Protein AF-A0A519SP59-F1 (afdb_monomer)

Structure (mmCIF, N/CA/C/O backbone):
data_AF-A0A519SP59-F1
#
_entry.id   AF-A0A519SP59-F1
#
loop_
_atom_site.group_PDB
_atom_site.id
_atom_site.type_symbol
_atom_site.label_atom_id
_atom_site.label_alt_id
_atom_site.label_comp_id
_atom_site.label_asym_id
_atom_site.label_entity_id
_atom_site.label_seq_id
_atom_site.pdbx_PDB_ins_code
_atom_site.Cartn_x
_atom_site.Cartn_y
_atom_site.Cartn_z
_atom_site.occupancy
_atom_site.B_iso_or_equiv
_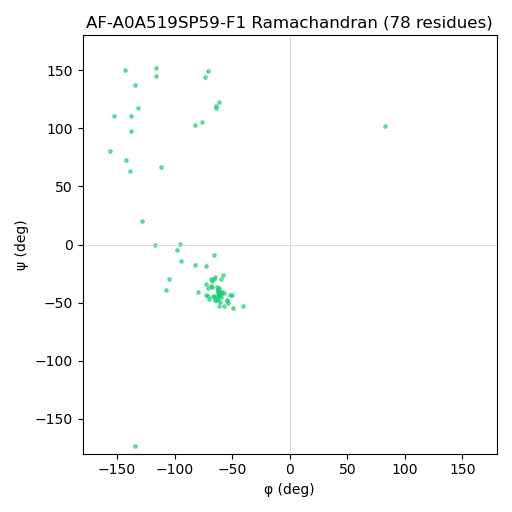atom_site.auth_seq_id
_atom_site.auth_comp_id
_atom_site.auth_asym_id
_atom_site.auth_atom_id
_atom_site.pdbx_PDB_model_num
ATOM 1 N N . MET A 1 1 ? 1.567 5.221 13.664 1.00 77.19 1 MET A N 1
ATOM 2 C CA . MET A 1 1 ? 2.225 4.069 12.995 1.00 77.19 1 MET A CA 1
ATOM 3 C C . MET A 1 1 ? 1.906 3.999 11.506 1.00 77.19 1 MET A C 1
ATOM 5 O O . MET A 1 1 ? 2.791 3.701 10.712 1.00 77.19 1 MET A O 1
ATOM 9 N N . LEU A 1 2 ? 0.668 4.308 11.119 1.00 83.88 2 LEU A N 1
ATOM 10 C CA . LEU A 1 2 ? 0.202 4.230 9.738 1.00 83.88 2 LEU A CA 1
ATOM 11 C C . LEU A 1 2 ? 0.960 5.166 8.771 1.00 83.88 2 LEU A C 1
ATOM 13 O O . LEU A 1 2 ? 1.306 4.744 7.673 1.00 83.88 2 LEU A O 1
ATOM 17 N N . ASP A 1 3 ? 1.328 6.379 9.193 1.00 88.44 3 ASP A N 1
ATOM 18 C CA . ASP A 1 3 ? 2.106 7.330 8.371 1.00 88.44 3 ASP A CA 1
ATOM 19 C C . ASP A 1 3 ? 3.507 6.825 7.977 1.00 88.44 3 ASP A C 1
ATOM 21 O O . ASP A 1 3 ? 3.964 6.972 6.839 1.00 88.44 3 ASP A O 1
ATOM 25 N N . TYR A 1 4 ? 4.170 6.131 8.902 1.00 90.06 4 TYR A N 1
ATOM 26 C CA . TYR A 1 4 ? 5.461 5.497 8.642 1.00 90.06 4 TYR A CA 1
ATOM 27 C C . TYR A 1 4 ? 5.332 4.393 7.586 1.00 90.06 4 TYR A C 1
ATOM 29 O O . TYR A 1 4 ? 6.108 4.330 6.632 1.00 90.06 4 TYR A O 1
ATOM 37 N N . VAL A 1 5 ? 4.294 3.563 7.712 1.00 91.19 5 VAL A N 1
ATOM 38 C CA . VAL A 1 5 ? 3.980 2.504 6.749 1.00 91.19 5 VAL A CA 1
ATOM 39 C C . VAL A 1 5 ? 3.664 3.083 5.368 1.00 91.19 5 VAL A C 1
ATOM 41 O O . VAL A 1 5 ? 4.190 2.586 4.371 1.00 91.19 5 VAL A O 1
ATOM 44 N N . LYS A 1 6 ? 2.854 4.148 5.296 1.00 92.12 6 LYS A N 1
ATOM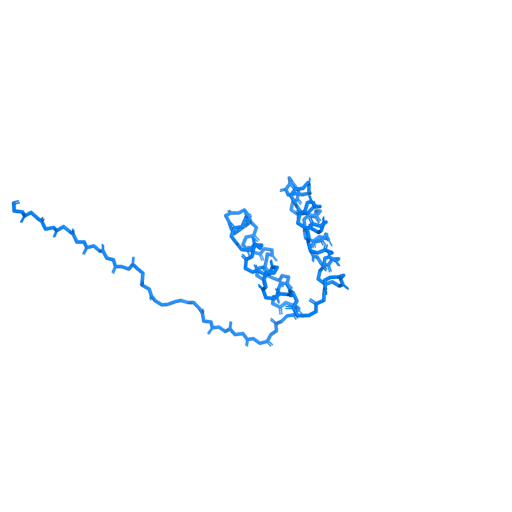 45 C CA . LYS A 1 6 ? 2.551 4.867 4.047 1.00 92.12 6 LYS A CA 1
ATOM 46 C C . LYS A 1 6 ? 3.832 5.323 3.352 1.00 92.12 6 LYS A C 1
ATOM 48 O O . LYS A 1 6 ? 4.023 5.055 2.167 1.00 92.12 6 LYS A O 1
ATOM 53 N N . THR A 1 7 ? 4.742 5.935 4.107 1.00 93.69 7 THR A N 1
ATOM 54 C CA . THR A 1 7 ? 6.034 6.405 3.590 1.00 93.69 7 THR A CA 1
ATOM 55 C C . THR A 1 7 ? 6.888 5.254 3.058 1.00 93.69 7 THR A C 1
ATOM 57 O O . THR A 1 7 ? 7.459 5.363 1.973 1.00 93.69 7 THR A O 1
ATOM 60 N N . ILE A 1 8 ? 6.956 4.124 3.771 1.00 93.12 8 ILE A N 1
ATOM 61 C CA . ILE A 1 8 ? 7.679 2.939 3.288 1.00 93.12 8 ILE A CA 1
ATOM 62 C C . ILE A 1 8 ? 7.074 2.438 1.980 1.00 93.12 8 ILE A C 1
ATOM 64 O O . ILE A 1 8 ? 7.817 2.235 1.021 1.00 93.12 8 ILE A O 1
ATOM 68 N N . LEU A 1 9 ? 5.749 2.269 1.921 1.00 93.25 9 LEU A N 1
ATOM 69 C CA . LEU A 1 9 ? 5.067 1.782 0.722 1.00 93.25 9 LEU A CA 1
ATOM 70 C C . LEU A 1 9 ? 5.308 2.686 -0.483 1.00 93.25 9 LEU A C 1
ATOM 72 O O . LEU A 1 9 ? 5.590 2.172 -1.563 1.00 93.25 9 LEU A O 1
ATOM 76 N N . LEU A 1 10 ? 5.284 4.009 -0.295 1.00 93.62 10 LEU A N 1
ATOM 77 C CA . LEU A 1 10 ? 5.644 4.966 -1.343 1.00 93.62 10 LEU A CA 1
ATOM 78 C C . LEU A 1 10 ? 7.083 4.747 -1.821 1.00 93.62 10 LEU A C 1
ATOM 80 O O . LEU A 1 10 ? 7.323 4.658 -3.024 1.00 93.62 10 LEU A O 1
ATOM 84 N N . LYS A 1 11 ? 8.032 4.567 -0.896 1.00 93.88 11 LYS A N 1
ATOM 85 C CA . LYS A 1 11 ? 9.446 4.347 -1.233 1.00 93.88 11 LYS A CA 1
ATOM 86 C C . LYS A 1 11 ? 9.712 3.015 -1.923 1.00 93.88 11 LYS A C 1
ATOM 88 O O . LYS A 1 11 ? 10.636 2.958 -2.720 1.00 93.88 11 LYS A O 1
ATOM 93 N N . V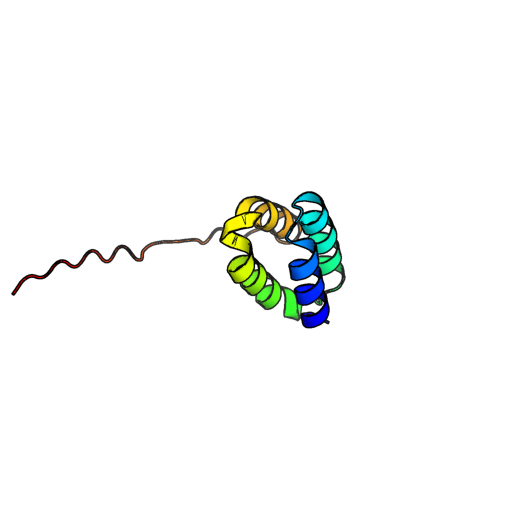AL A 1 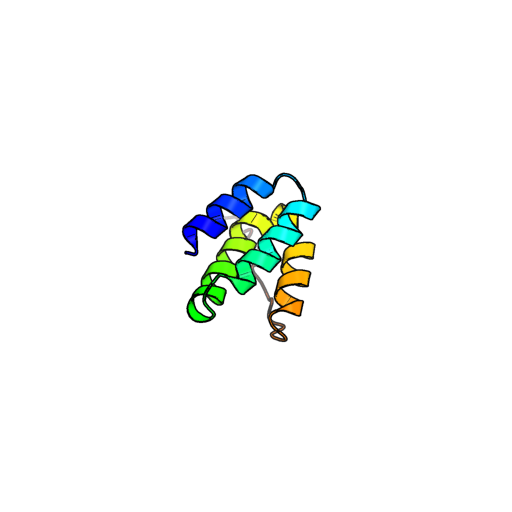12 ? 8.949 1.958 -1.639 1.00 94.19 12 VAL A N 1
ATOM 94 C CA . VAL A 1 12 ? 9.125 0.637 -2.277 1.00 94.19 12 VAL A CA 1
ATOM 95 C C . VAL A 1 12 ? 8.205 0.413 -3.478 1.00 94.19 12 VAL A C 1
ATOM 97 O O . VAL A 1 12 ? 8.274 -0.636 -4.120 1.00 94.19 12 VAL A O 1
ATOM 100 N N . SER A 1 13 ? 7.370 1.401 -3.817 1.00 91.12 13 SER A N 1
ATOM 101 C CA . SER A 1 13 ? 6.386 1.314 -4.902 1.00 91.12 13 SER A CA 1
ATOM 102 C C . SER A 1 13 ? 7.004 1.194 -6.300 1.00 91.12 13 SER A C 1
ATOM 104 O O . SER A 1 13 ? 6.295 0.876 -7.248 1.00 91.12 13 SER A O 1
ATOM 106 N N . PHE A 1 14 ? 8.321 1.359 -6.448 1.00 91.19 14 PHE A N 1
ATOM 107 C CA . PHE A 1 14 ? 9.030 1.109 -7.707 1.00 91.19 14 PHE A CA 1
ATOM 108 C C . PHE A 1 14 ? 9.165 -0.384 -8.053 1.00 91.19 14 PHE A C 1
ATOM 110 O O . PHE A 1 14 ? 9.447 -0.722 -9.199 1.00 91.19 14 PHE A O 1
ATOM 117 N N . SER A 1 15 ? 8.993 -1.294 -7.084 1.00 93.31 15 SER A N 1
ATOM 118 C CA . SER A 1 15 ? 9.149 -2.734 -7.303 1.00 93.31 15 SER A CA 1
ATOM 119 C C . SER A 1 15 ? 7.977 -3.519 -6.740 1.00 93.31 15 SER A C 1
ATOM 121 O O . SER A 1 15 ? 7.778 -3.595 -5.528 1.00 93.31 15 SER A O 1
ATOM 123 N N . LYS A 1 16 ? 7.255 -4.208 -7.628 1.00 90.62 16 LYS A N 1
ATOM 124 C CA . LYS A 1 16 ? 6.110 -5.063 -7.284 1.00 90.62 16 LYS A CA 1
ATOM 125 C C . LYS A 1 16 ? 6.429 -6.074 -6.179 1.00 90.62 16 LYS A C 1
ATOM 127 O O . LYS A 1 16 ? 5.629 -6.273 -5.268 1.00 90.62 16 LYS A O 1
ATOM 132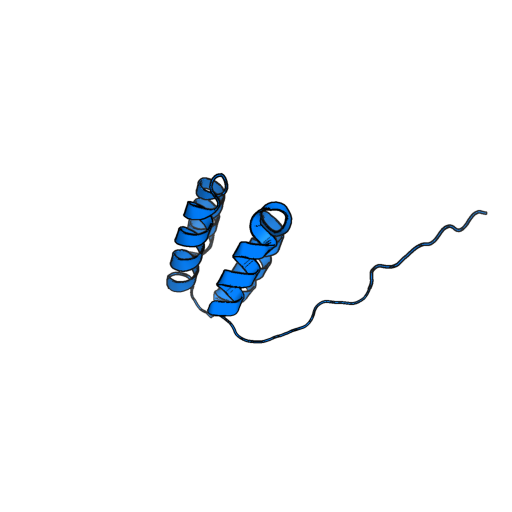 N N . ALA A 1 17 ? 7.594 -6.719 -6.257 1.00 92.44 17 ALA A N 1
ATOM 133 C CA . ALA A 1 17 ? 7.988 -7.759 -5.310 1.00 92.44 17 ALA A CA 1
ATOM 134 C C . ALA A 1 17 ? 8.307 -7.192 -3.917 1.00 92.44 17 ALA A C 1
ATOM 136 O O . ALA A 1 17 ? 7.975 -7.820 -2.910 1.00 92.44 17 ALA A O 1
ATOM 137 N N . LEU A 1 18 ? 8.932 -6.010 -3.848 1.00 93.00 18 LEU A N 1
ATOM 138 C CA . LEU A 1 18 ? 9.194 -5.327 -2.578 1.00 93.00 18 LEU A CA 1
ATOM 139 C C . LEU A 1 18 ? 7.909 -4.750 -1.989 1.00 93.00 18 LEU A C 1
ATOM 141 O O . LEU A 1 18 ? 7.649 -4.952 -0.806 1.00 93.00 18 LEU A O 1
ATOM 145 N N . PHE A 1 19 ? 7.078 -4.121 -2.821 1.00 93.81 19 PHE A N 1
ATOM 146 C CA . PHE A 1 19 ? 5.775 -3.603 -2.424 1.00 93.81 19 PHE A CA 1
ATOM 147 C C . PHE A 1 19 ? 4.906 -4.693 -1.787 1.00 93.81 19 PHE A C 1
ATOM 149 O O . PHE A 1 19 ? 4.408 -4.506 -0.683 1.00 93.81 19 PHE A O 1
ATOM 156 N N . GLU A 1 20 ? 4.790 -5.870 -2.414 1.00 93.69 20 GLU A N 1
ATOM 157 C CA . GLU A 1 20 ? 4.022 -6.989 -1.849 1.00 93.69 20 GLU A CA 1
ATOM 158 C C . GLU A 1 20 ? 4.579 -7.450 -0.486 1.00 93.69 20 GLU A C 1
ATOM 160 O O . GLU A 1 20 ? 3.814 -7.721 0.445 1.00 93.69 20 GLU A O 1
ATOM 165 N N . LYS A 1 21 ? 5.910 -7.527 -0.340 1.00 93.44 21 LYS A N 1
ATOM 166 C CA . LYS A 1 21 ? 6.561 -7.930 0.918 1.00 93.44 21 LYS A CA 1
ATOM 167 C C . LYS A 1 21 ? 6.309 -6.927 2.043 1.00 93.44 21 LYS A C 1
ATOM 169 O O . LYS A 1 21 ? 5.941 -7.336 3.147 1.00 93.44 21 LYS A O 1
ATOM 174 N N . GLU A 1 22 ? 6.489 -5.641 1.765 1.00 94.44 22 GLU A N 1
ATOM 175 C CA . GLU A 1 22 ? 6.304 -4.583 2.756 1.00 94.44 22 GLU A CA 1
ATOM 176 C C . GLU A 1 22 ? 4.823 -4.356 3.071 1.00 94.44 22 GLU A C 1
ATOM 178 O O . GLU A 1 22 ? 4.489 -4.168 4.235 1.00 94.44 22 GLU A O 1
ATOM 183 N N . LEU A 1 23 ? 3.908 -4.519 2.110 1.00 93.56 23 LEU A N 1
ATOM 184 C CA . LEU A 1 23 ? 2.461 -4.476 2.357 1.00 93.56 23 LEU A CA 1
ATOM 185 C C . LEU A 1 23 ? 2.005 -5.588 3.314 1.00 93.56 23 LEU A C 1
ATOM 187 O O . LEU A 1 23 ? 1.198 -5.355 4.212 1.00 93.56 23 LEU A O 1
ATOM 191 N N . ARG A 1 24 ? 2.552 -6.803 3.191 1.00 92.69 24 ARG A N 1
ATOM 192 C CA . ARG A 1 24 ? 2.259 -7.872 4.162 1.00 92.69 24 ARG A CA 1
ATOM 193 C C . ARG A 1 24 ? 2.825 -7.582 5.550 1.00 92.69 24 ARG A C 1
ATOM 195 O O . ARG A 1 24 ? 2.210 -7.966 6.541 1.00 92.69 24 ARG A O 1
ATOM 202 N N . LYS A 1 25 ? 4.009 -6.969 5.641 1.00 91.31 25 LYS A N 1
ATOM 203 C CA . LYS A 1 25 ? 4.576 -6.541 6.932 1.00 91.31 25 LYS A CA 1
ATOM 204 C C . LYS A 1 25 ? 3.736 -5.440 7.557 1.00 91.31 25 LYS A C 1
ATOM 206 O O . LYS A 1 25 ? 3.431 -5.537 8.738 1.00 91.31 25 LYS A O 1
ATOM 211 N N . ALA A 1 26 ? 3.349 -4.455 6.753 1.00 91.31 26 ALA A N 1
ATOM 212 C CA . ALA A 1 26 ? 2.477 -3.365 7.134 1.00 91.31 26 ALA A CA 1
ATOM 213 C C . ALA A 1 26 ? 1.235 -3.904 7.832 1.00 91.31 26 ALA A C 1
ATOM 215 O O . ALA A 1 26 ? 1.027 -3.575 8.989 1.00 91.31 26 ALA A O 1
ATOM 216 N N . LEU A 1 27 ? 0.506 -4.827 7.196 1.00 89.69 27 LEU A N 1
ATOM 217 C CA . LEU A 1 27 ? -0.716 -5.424 7.750 1.00 89.69 27 LEU A CA 1
ATOM 218 C C . LEU A 1 27 ? -0.533 -6.119 9.105 1.00 89.69 27 LEU A C 1
ATOM 220 O O . LEU A 1 27 ? -1.479 -6.195 9.874 1.00 89.69 27 LEU A O 1
ATOM 224 N N . ARG A 1 28 ? 0.671 -6.608 9.422 1.00 88.50 28 ARG A N 1
ATOM 225 C CA . ARG A 1 28 ? 0.979 -7.170 10.750 1.00 88.50 28 ARG A CA 1
ATOM 226 C C . ARG A 1 28 ? 1.331 -6.110 11.794 1.00 88.50 28 ARG A C 1
ATOM 228 O O . ARG A 1 28 ? 1.379 -6.425 12.975 1.00 88.50 28 ARG A O 1
ATOM 235 N N . HIS A 1 29 ? 1.665 -4.902 11.355 1.00 88.12 29 HIS A N 1
ATOM 236 C CA . HIS A 1 29 ? 2.175 -3.821 12.191 1.00 88.12 29 HIS A CA 1
ATOM 237 C C . HIS A 1 29 ? 1.130 -2.728 12.451 1.00 88.12 29 HIS A C 1
ATOM 239 O O . HIS A 1 29 ? 1.168 -2.079 13.493 1.00 88.12 29 HIS A O 1
ATOM 245 N N . ILE A 1 30 ? 0.205 -2.510 11.512 1.00 89.31 30 ILE A N 1
ATOM 246 C CA . ILE A 1 30 ? -0.963 -1.651 11.727 1.00 89.31 30 ILE A CA 1
ATOM 247 C C . ILE A 1 30 ? -1.978 -2.339 12.633 1.00 89.31 30 ILE A C 1
ATOM 249 O O . ILE A 1 30 ? -2.185 -3.549 12.571 1.00 89.31 30 ILE A O 1
ATOM 253 N N . LEU A 1 31 ? -2.625 -1.534 13.474 1.00 87.75 31 LEU A N 1
ATOM 254 C CA . LEU A 1 31 ? -3.704 -2.006 14.323 1.00 87.75 31 LEU A CA 1
ATOM 255 C C . LEU A 1 31 ? -4.947 -2.315 13.472 1.00 87.75 31 LEU A C 1
ATOM 257 O O . LEU A 1 31 ? -5.199 -1.622 12.484 1.00 87.75 31 LEU A O 1
ATOM 261 N N . PRO A 1 32 ? -5.777 -3.286 13.886 1.00 85.56 32 PRO A N 1
ATOM 262 C CA . PRO A 1 32 ? -7.001 -3.641 13.170 1.00 85.56 32 PRO A CA 1
ATOM 263 C C . PRO A 1 32 ? -7.989 -2.472 13.045 1.00 85.56 32 PRO A C 1
ATOM 265 O O . PRO A 1 32 ? -8.706 -2.395 12.053 1.00 85.56 32 PRO A O 1
ATOM 268 N N . ILE A 1 33 ? -7.990 -1.536 14.003 1.00 88.31 33 ILE A N 1
ATOM 269 C CA . ILE A 1 33 ? -8.824 -0.325 13.952 1.00 88.31 33 ILE A CA 1
ATOM 270 C C . ILE A 1 33 ? -8.432 0.625 12.814 1.00 88.31 33 ILE A C 1
ATOM 272 O O . ILE A 1 33 ? -9.299 1.293 12.270 1.00 88.31 33 ILE A O 1
ATOM 276 N N . GLU A 1 34 ? -7.159 0.648 12.409 1.00 89.25 34 GLU A N 1
ATOM 277 C CA . GLU A 1 34 ? -6.683 1.527 11.330 1.00 89.25 34 GLU A CA 1
ATOM 278 C C . GLU A 1 34 ? -6.589 0.819 9.969 1.00 89.25 34 GLU A C 1
ATOM 280 O O . GLU A 1 34 ? -6.284 1.427 8.942 1.00 89.25 34 GLU A O 1
ATOM 285 N N . LEU A 1 35 ? -6.844 -0.490 9.945 1.00 88.88 35 LEU A N 1
ATOM 286 C CA . LEU A 1 35 ? -6.865 -1.298 8.735 1.00 88.88 35 LEU A CA 1
ATOM 287 C C . LEU A 1 35 ? -7.855 -0.806 7.659 1.00 88.88 35 LEU A C 1
ATOM 289 O O . LEU A 1 35 ? -7.456 -0.820 6.491 1.00 88.88 35 LEU A O 1
ATOM 293 N N . PRO A 1 36 ? -9.100 -0.376 7.968 1.00 89.56 36 PRO A N 1
ATOM 294 C CA . PRO A 1 36 ?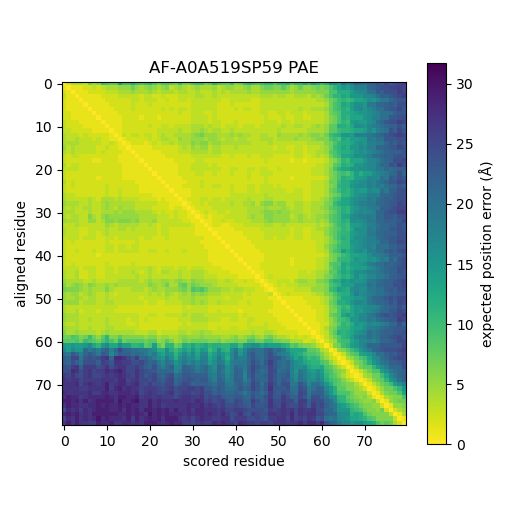 -10.006 0.152 6.946 1.00 89.56 36 PRO A CA 1
ATOM 295 C C . PRO A 1 36 ? -9.457 1.419 6.275 1.00 89.56 36 PRO A C 1
ATOM 297 O O . PRO A 1 36 ? -9.397 1.466 5.046 1.00 89.56 36 PRO A O 1
ATOM 300 N N . ASP A 1 37 ? -8.974 2.394 7.046 1.00 90.62 37 ASP A N 1
ATOM 301 C CA . ASP A 1 37 ? -8.354 3.619 6.523 1.00 90.62 37 ASP A CA 1
ATOM 302 C C . ASP A 1 37 ? -7.106 3.319 5.690 1.00 90.62 37 ASP A C 1
ATOM 304 O O . ASP A 1 37 ? -6.921 3.847 4.589 1.00 90.62 37 ASP A O 1
ATOM 308 N N . PHE A 1 38 ? -6.259 2.411 6.178 1.00 91.25 38 PHE A N 1
ATOM 309 C CA . PHE A 1 38 ? -5.074 1.972 5.453 1.00 91.25 38 PHE A CA 1
ATOM 310 C C . PHE A 1 38 ? -5.422 1.299 4.124 1.00 91.25 38 PHE A C 1
ATOM 312 O O . PHE A 1 38 ? -4.764 1.546 3.109 1.00 91.25 38 PHE A O 1
ATOM 319 N N . LYS A 1 39 ? -6.457 0.452 4.120 1.00 91.19 39 LYS A N 1
ATOM 320 C CA . LYS A 1 39 ? -6.948 -0.227 2.923 1.00 91.19 39 LYS A CA 1
ATOM 321 C C . LYS A 1 39 ? -7.416 0.795 1.895 1.00 91.19 39 LYS A C 1
ATOM 323 O O . LYS A 1 39 ? -6.921 0.756 0.770 1.00 91.19 39 LYS A O 1
ATOM 328 N N . THR A 1 40 ? -8.301 1.715 2.278 1.00 92.06 40 THR A N 1
ATOM 329 C CA . THR A 1 40 ? -8.810 2.775 1.393 1.00 92.06 40 THR A CA 1
ATOM 330 C C . THR A 1 40 ? -7.663 3.565 0.773 1.00 92.06 40 THR A C 1
ATOM 332 O O . THR A 1 40 ? -7.559 3.628 -0.451 1.00 92.06 40 THR A O 1
ATOM 335 N N . TRP A 1 41 ? -6.715 4.026 1.592 1.00 93.31 41 TRP A N 1
ATOM 336 C CA . TRP A 1 41 ? -5.552 4.768 1.111 1.00 93.31 4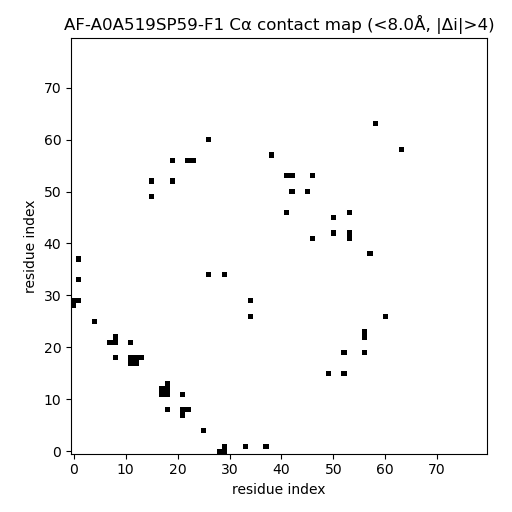1 TRP A CA 1
ATOM 337 C C . TRP A 1 41 ? -4.683 3.959 0.133 1.00 93.31 41 TRP A C 1
ATOM 339 O O . TRP A 1 41 ? -4.233 4.487 -0.884 1.00 93.31 41 TRP A O 1
ATOM 349 N N . CYS A 1 42 ? -4.463 2.664 0.393 1.00 93.00 42 CYS A N 1
ATOM 350 C CA . CYS A 1 42 ? -3.700 1.807 -0.517 1.00 93.00 42 CYS A CA 1
ATOM 351 C C . CYS A 1 42 ? -4.378 1.673 -1.884 1.00 93.00 42 CYS A C 1
ATOM 353 O O . CYS A 1 42 ? -3.690 1.694 -2.906 1.00 93.00 42 CYS A O 1
ATOM 355 N N . TYR A 1 43 ? -5.707 1.535 -1.915 1.00 92.25 43 TYR A N 1
ATOM 356 C CA . TYR A 1 43 ? -6.449 1.525 -3.172 1.00 92.25 43 TYR A CA 1
ATOM 357 C C . TYR A 1 43 ? -6.387 2.895 -3.852 1.00 92.25 43 TYR A C 1
ATOM 359 O O . TYR A 1 43 ? -6.068 2.944 -5.030 1.00 92.25 43 TYR A O 1
ATOM 367 N N . GLU A 1 44 ? -6.569 4.012 -3.158 1.00 92.88 44 GLU A N 1
ATOM 368 C CA . GLU A 1 44 ? -6.478 5.334 -3.798 1.00 92.88 44 GLU A CA 1
ATOM 369 C C . GLU A 1 44 ? -5.095 5.618 -4.406 1.00 92.88 44 GLU A C 1
ATOM 371 O O . GLU A 1 44 ? -5.002 6.091 -5.538 1.00 92.88 44 GLU A O 1
ATOM 376 N N . GLN A 1 45 ? -4.016 5.278 -3.695 1.00 92.62 45 GLN A N 1
ATOM 377 C CA . GLN A 1 45 ? -2.650 5.560 -4.147 1.00 92.62 45 GLN A CA 1
ATOM 378 C C . GLN A 1 45 ? -2.130 4.559 -5.180 1.00 92.62 45 GLN A C 1
ATOM 380 O O . GLN A 1 45 ? -1.465 4.940 -6.143 1.00 92.62 45 GLN A O 1
ATOM 385 N N . PHE A 1 46 ? -2.412 3.267 -4.993 1.00 92.00 46 PHE A N 1
ATOM 386 C CA . PHE A 1 46 ? -1.761 2.201 -5.755 1.00 92.00 46 PHE A CA 1
ATOM 387 C C . PHE A 1 46 ? -2.714 1.382 -6.627 1.00 92.00 46 PHE A C 1
ATOM 389 O O . PHE A 1 46 ? -2.235 0.504 -7.340 1.00 92.00 46 PHE A O 1
ATOM 396 N N . SER A 1 47 ? -4.026 1.657 -6.647 1.00 88.62 47 SER A N 1
ATOM 397 C CA . SER A 1 47 ? -4.998 0.943 -7.502 1.00 88.62 47 SER A CA 1
ATOM 398 C C . SER A 1 47 ? -4.547 0.880 -8.961 1.00 88.62 47 SER A C 1
ATOM 400 O O . SER A 1 47 ? -4.547 -0.190 -9.562 1.00 88.62 47 SER A O 1
ATOM 402 N N . ARG A 1 48 ? -4.040 1.988 -9.510 1.00 88.94 48 ARG A N 1
ATOM 403 C CA . ARG A 1 48 ? -3.609 2.060 -10.917 1.00 88.94 48 ARG A CA 1
ATOM 404 C C . ARG A 1 48 ? -2.419 1.156 -11.261 1.00 88.94 48 ARG A C 1
ATOM 406 O O . ARG A 1 48 ? -2.291 0.749 -12.408 1.00 88.94 48 ARG A O 1
ATOM 413 N N . LEU A 1 49 ? -1.554 0.855 -10.293 1.00 88.06 49 LEU A N 1
ATOM 414 C CA . LEU A 1 49 ? -0.295 0.126 -10.510 1.00 88.06 49 LEU A CA 1
ATOM 415 C C . LEU A 1 49 ? -0.348 -1.306 -9.965 1.00 88.06 49 LEU A C 1
ATOM 417 O O . LEU A 1 49 ? 0.171 -2.243 -10.568 1.00 88.06 49 LEU A O 1
ATOM 421 N N . TYR A 1 50 ? -0.978 -1.477 -8.806 1.00 91.75 50 TYR A N 1
ATOM 422 C CA . TYR A 1 50 ? -0.880 -2.669 -7.974 1.00 91.75 50 TYR A CA 1
ATOM 423 C C . TYR A 1 50 ? -2.233 -3.252 -7.574 1.00 91.75 50 TYR A C 1
ATOM 425 O O . TYR A 1 50 ? -2.266 -4.058 -6.647 1.00 91.75 50 TYR A O 1
ATOM 433 N N . TRP A 1 51 ? -3.326 -2.950 -8.291 1.00 89.31 51 TRP A N 1
ATOM 434 C CA . TRP A 1 51 ? -4.662 -3.520 -8.036 1.00 89.31 51 TRP A CA 1
ATOM 435 C C . TRP A 1 51 ? -4.630 -5.014 -7.698 1.00 89.31 51 TRP A C 1
ATOM 437 O O . TRP A 1 51 ? -5.144 -5.446 -6.671 1.00 89.31 51 TRP A O 1
ATOM 447 N N . VAL A 1 52 ? -3.981 -5.813 -8.552 1.00 90.88 52 VAL A N 1
ATOM 448 C CA . VAL A 1 52 ? -3.921 -7.276 -8.407 1.00 90.88 52 VAL A CA 1
ATOM 449 C C . VAL A 1 52 ? -3.212 -7.682 -7.113 1.00 90.88 52 VAL A C 1
ATOM 451 O O . VAL A 1 52 ? -3.639 -8.618 -6.440 1.00 90.88 52 VAL A O 1
ATOM 454 N N . VAL A 1 53 ? -2.142 -6.972 -6.748 1.00 91.62 53 VAL A N 1
ATOM 455 C CA . VAL A 1 53 ? -1.378 -7.238 -5.522 1.00 91.62 53 VAL A CA 1
ATOM 456 C C . VAL A 1 53 ? -2.194 -6.843 -4.298 1.00 91.62 53 VAL A C 1
ATOM 458 O O . VAL A 1 53 ? -2.309 -7.644 -3.375 1.00 91.62 53 VAL A O 1
ATOM 461 N N . LEU A 1 54 ? -2.801 -5.652 -4.310 1.00 91.62 54 LEU A N 1
ATOM 462 C CA . LEU A 1 54 ? -3.666 -5.172 -3.233 1.00 91.62 54 LEU A CA 1
ATOM 463 C C . LEU A 1 54 ? -4.812 -6.152 -2.991 1.00 91.62 54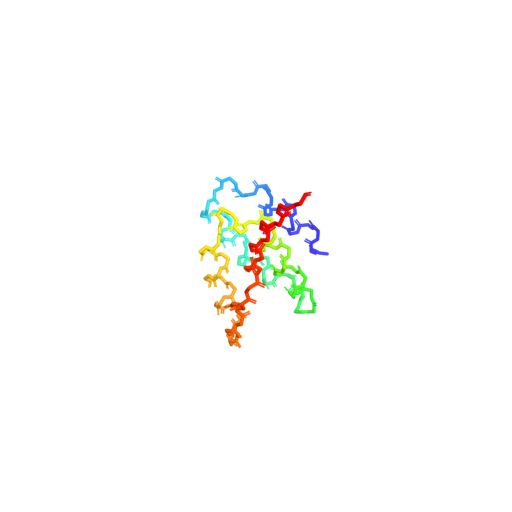 LEU A C 1
ATOM 465 O O . LEU A 1 54 ? -4.970 -6.639 -1.876 1.00 91.62 54 LEU A O 1
ATOM 469 N N . ASN A 1 55 ? -5.557 -6.501 -4.041 1.00 91.12 55 ASN A N 1
ATOM 470 C CA . ASN A 1 55 ? -6.701 -7.393 -3.928 1.00 91.12 55 ASN A CA 1
ATOM 471 C C . ASN A 1 55 ? -6.286 -8.763 -3.387 1.00 91.12 55 ASN A C 1
ATOM 473 O O . ASN A 1 55 ? -6.919 -9.283 -2.477 1.00 91.12 55 ASN A O 1
ATOM 477 N N . ARG A 1 56 ? -5.167 -9.316 -3.869 1.00 90.75 56 ARG A N 1
ATOM 478 C CA . ARG A 1 56 ? -4.636 -10.593 -3.383 1.00 90.75 56 ARG A CA 1
ATOM 479 C C . ARG A 1 56 ? -4.222 -10.533 -1.913 1.00 90.75 56 ARG A C 1
ATOM 481 O O . ARG A 1 56 ? -4.567 -11.428 -1.149 1.00 90.75 56 ARG A O 1
ATOM 488 N N . VAL A 1 57 ? -3.466 -9.511 -1.516 1.00 91.12 57 VAL A N 1
ATOM 489 C CA . VAL A 1 57 ? -2.932 -9.394 -0.152 1.00 91.12 57 VAL A CA 1
ATOM 490 C C . VAL A 1 57 ? -4.047 -9.084 0.847 1.00 91.12 57 VAL A C 1
ATOM 492 O O . VAL A 1 57 ? -4.122 -9.728 1.891 1.00 91.12 57 VAL A O 1
ATOM 495 N N . PHE A 1 58 ? -4.950 -8.158 0.518 1.00 89.31 58 PHE A N 1
ATOM 496 C CA . PHE A 1 58 ? -6.095 -7.850 1.369 1.00 89.31 58 PHE A CA 1
ATOM 497 C C . PHE A 1 58 ? -7.105 -8.996 1.423 1.00 89.31 58 PHE A C 1
ATOM 499 O O . PHE A 1 58 ? -7.630 -9.237 2.500 1.00 89.31 58 PHE A O 1
ATOM 506 N N . ALA A 1 59 ? -7.339 -9.743 0.337 1.00 87.12 59 ALA A N 1
ATOM 507 C CA . ALA A 1 59 ? -8.206 -10.926 0.377 1.00 87.12 59 ALA A CA 1
ATOM 508 C C . ALA A 1 59 ? -7.647 -12.025 1.294 1.00 87.12 59 ALA A C 1
ATOM 510 O O . ALA A 1 59 ? -8.396 -12.690 1.996 1.00 87.12 59 ALA A O 1
ATOM 511 N N . GLN A 1 60 ? -6.322 -12.197 1.334 1.00 82.88 60 GLN A N 1
ATOM 512 C CA . GLN A 1 60 ? -5.683 -13.134 2.266 1.00 82.88 60 GLN A CA 1
ATOM 513 C C . GLN A 1 60 ? -5.797 -12.689 3.727 1.00 82.88 60 GLN A C 1
ATOM 515 O O . GLN A 1 60 ? -5.802 -13.526 4.623 1.00 82.88 60 GLN A O 1
ATOM 520 N N . HIS A 1 61 ? -5.855 -11.380 3.972 1.00 77.69 61 HIS A N 1
ATOM 521 C CA . HIS A 1 61 ? -5.930 -10.813 5.317 1.00 77.69 61 HIS A CA 1
ATOM 522 C C . HIS A 1 61 ? -7.373 -10.529 5.776 1.00 77.69 61 HIS A C 1
ATOM 524 O O . HIS A 1 61 ? -7.626 -10.287 6.951 1.00 77.69 61 HIS A O 1
ATOM 530 N N . THR A 1 62 ? -8.335 -10.531 4.856 1.00 64.00 62 THR A N 1
ATOM 531 C CA . THR A 1 62 ? -9.750 -10.228 5.087 1.00 64.00 62 THR A CA 1
ATOM 532 C C . THR A 1 62 ? -10.591 -10.964 4.040 1.00 64.00 62 THR A C 1
ATOM 534 O O . THR A 1 62 ? -10.588 -10.603 2.865 1.00 64.00 62 THR A O 1
ATOM 537 N N . LEU A 1 63 ? -11.351 -11.971 4.468 1.00 50.06 63 LEU A N 1
ATOM 538 C CA . LEU A 1 63 ? -12.406 -12.645 3.696 1.00 50.06 63 LEU A CA 1
ATOM 539 C C . LEU A 1 63 ? -13.762 -12.392 4.389 1.00 50.06 63 LEU A C 1
ATOM 541 O O . LEU A 1 63 ? -13.789 -12.464 5.616 1.00 50.06 63 LEU A O 1
ATOM 545 N N . PRO A 1 64 ? -14.901 -12.244 3.679 1.00 47.34 64 PRO A N 1
ATOM 546 C CA . PRO A 1 64 ? -15.145 -11.585 2.396 1.00 47.34 64 PRO A CA 1
ATOM 547 C C . PRO A 1 64 ? -16.091 -10.366 2.543 1.00 47.34 64 PRO A C 1
ATOM 549 O O . PRO A 1 64 ? -17.000 -10.361 3.366 1.00 47.34 64 PRO A O 1
ATOM 552 N N . GLN A 1 65 ? -15.954 -9.373 1.662 1.00 42.44 65 GLN A N 1
ATOM 553 C CA . GLN A 1 65 ? -17.108 -8.603 1.177 1.00 42.44 65 GLN A CA 1
ATOM 554 C C . GLN A 1 65 ? -16.940 -8.396 -0.337 1.00 42.44 65 GLN A C 1
ATOM 556 O O . GLN A 1 65 ? -16.026 -7.675 -0.749 1.00 42.44 65 GLN A O 1
ATOM 561 N N . PRO A 1 66 ? -17.777 -9.035 -1.173 1.00 55.56 66 PRO A N 1
ATOM 562 C CA . PRO A 1 66 ? -17.980 -8.643 -2.555 1.00 55.56 66 PRO A CA 1
ATOM 563 C C . PRO A 1 66 ? -18.985 -7.489 -2.575 1.00 55.56 66 PRO A C 1
ATOM 565 O O . PRO A 1 66 ? -20.184 -7.699 -2.429 1.00 55.56 66 PRO A O 1
ATOM 568 N N . ALA A 1 67 ? -18.505 -6.263 -2.752 1.00 48.06 67 ALA A N 1
ATOM 569 C CA . ALA A 1 67 ? -19.373 -5.151 -3.119 1.00 48.06 67 ALA A CA 1
ATOM 570 C C . ALA A 1 67 ? -18.572 -4.056 -3.823 1.00 48.06 67 ALA A C 1
ATOM 572 O O . ALA A 1 67 ? -18.220 -3.043 -3.230 1.00 48.06 67 ALA A O 1
ATOM 573 N N . THR A 1 68 ? -18.315 -4.246 -5.110 1.00 56.19 68 THR A N 1
ATOM 574 C CA . THR A 1 68 ? -18.335 -3.128 -6.059 1.00 56.19 68 THR A CA 1
ATOM 575 C C . THR A 1 68 ? -18.914 -3.626 -7.384 1.00 56.19 68 THR A C 1
ATOM 577 O O . THR A 1 68 ? -18.649 -4.769 -7.756 1.00 56.19 68 THR A O 1
ATOM 580 N N . PRO A 1 69 ? -19.587 -2.781 -8.187 1.00 64.25 69 PRO A N 1
ATOM 581 C CA . PRO A 1 69 ? -20.452 -1.632 -7.867 1.00 64.25 69 PRO A CA 1
ATOM 582 C C . PRO A 1 69 ? -21.762 -1.672 -8.713 1.00 64.25 69 PRO A C 1
ATOM 584 O O . PRO A 1 69 ? -21.966 -2.608 -9.486 1.00 64.25 69 PRO A O 1
ATOM 587 N N . PRO A 1 70 ? -22.624 -0.637 -8.675 1.00 50.00 70 PRO A N 1
ATOM 588 C CA . PRO A 1 70 ? -22.943 -0.059 -9.978 1.00 50.00 70 PRO A CA 1
ATOM 589 C C . PRO A 1 70 ? -22.910 1.473 -9.993 1.00 50.00 70 PRO A C 1
ATOM 591 O O . PRO A 1 70 ? -23.490 2.148 -9.154 1.00 50.00 70 PRO A O 1
ATOM 594 N N . SER A 1 71 ? -22.321 1.967 -11.081 1.00 46.28 71 SER A N 1
ATOM 595 C CA . SER A 1 71 ? -22.751 3.154 -11.817 1.00 46.28 71 SER A CA 1
ATOM 596 C C . SER A 1 71 ? -22.327 4.541 -11.316 1.00 46.28 71 SER A C 1
ATOM 598 O O . SER A 1 71 ? -22.986 5.180 -10.507 1.00 46.28 71 SER A O 1
ATOM 600 N N . LEU A 1 72 ? -21.315 5.087 -11.993 1.00 49.06 72 LEU A N 1
ATOM 601 C CA . LEU A 1 72 ? -21.498 6.374 -12.667 1.00 49.06 72 LEU A CA 1
ATOM 602 C C . LEU A 1 72 ? -21.447 6.135 -14.182 1.00 49.06 72 LEU A C 1
ATOM 604 O O . LEU A 1 72 ? -20.524 6.548 -14.877 1.00 49.06 72 LEU A O 1
ATOM 608 N N . ALA A 1 73 ? -22.458 5.423 -14.688 1.00 51.75 73 ALA A N 1
ATOM 609 C CA . ALA A 1 73 ? -22.987 5.724 -16.006 1.00 51.75 73 ALA A CA 1
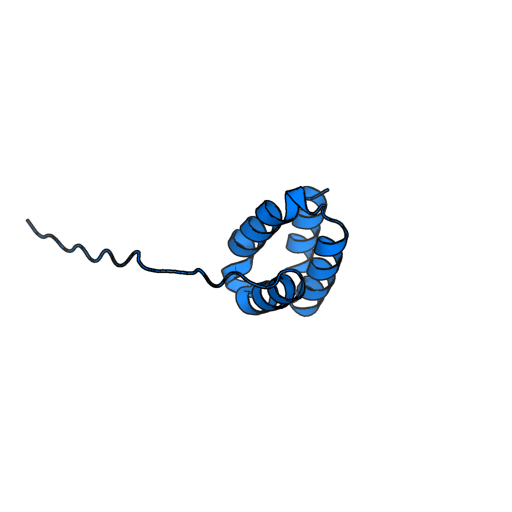ATOM 610 C C . ALA A 1 73 ? -23.852 6.981 -15.849 1.00 51.75 73 ALA A C 1
ATOM 612 O O . ALA A 1 73 ? -24.940 6.942 -15.282 1.00 51.75 73 ALA A O 1
ATOM 613 N N . GLY A 1 74 ? -23.312 8.099 -16.316 1.00 45.56 74 GLY A N 1
ATOM 614 C CA . GLY A 1 74 ? -24.001 9.372 -16.464 1.00 45.56 74 GLY A CA 1
ATOM 615 C C . GLY A 1 74 ? -23.577 9.995 -17.781 1.00 45.56 74 GLY A C 1
ATOM 616 O O . GLY A 1 74 ? -22.921 11.029 -17.807 1.00 45.56 74 GLY A O 1
ATOM 617 N N . SER A 1 75 ? -23.893 9.317 -18.884 1.00 55.88 75 SER A N 1
ATOM 618 C CA . SER A 1 75 ? -23.993 9.970 -20.182 1.00 55.88 75 SER A CA 1
ATOM 619 C C . SER A 1 75 ? -25.138 10.977 -20.101 1.00 55.88 75 SER A C 1
ATOM 621 O O . SER A 1 75 ? -26.282 10.593 -19.884 1.00 55.88 75 SER A O 1
ATOM 623 N N . GLY A 1 76 ? -24.821 12.255 -20.268 1.00 54.88 76 GLY A N 1
ATOM 624 C CA . GLY A 1 76 ? -25.789 13.334 -20.397 1.00 54.88 76 GLY A CA 1
ATOM 625 C C . GLY A 1 76 ? -25.283 14.337 -21.419 1.00 54.88 76 GLY A C 1
ATOM 626 O O . GLY A 1 76 ? -24.833 15.418 -21.060 1.00 54.88 76 GLY A O 1
ATOM 627 N N . GLN A 1 77 ? -25.323 13.951 -22.696 1.00 53.09 77 GLN A N 1
ATOM 628 C CA . GLN A 1 77 ? -25.507 14.943 -23.747 1.00 53.09 77 GLN A CA 1
ATOM 629 C C . GLN A 1 77 ? -26.893 15.560 -23.537 1.00 53.09 77 GLN A C 1
ATOM 631 O O . GLN A 1 77 ? -27.880 14.837 -23.629 1.00 53.09 77 GLN A O 1
ATOM 636 N N . SER A 1 78 ? -26.959 16.867 -23.294 1.00 59.97 78 SER A N 1
ATOM 637 C CA . SER A 1 78 ? -28.159 17.664 -23.548 1.00 59.97 78 SER A CA 1
ATOM 638 C C . SER A 1 78 ? -27.726 18.977 -24.177 1.00 59.97 78 SER A C 1
ATOM 640 O O . SER A 1 78 ? -27.261 19.903 -23.523 1.00 59.97 78 SER A O 1
ATOM 642 N N . GLN A 1 79 ? -27.838 18.962 -25.495 1.00 61.00 79 GLN A N 1
ATOM 643 C CA . GLN A 1 79 ? -27.929 20.097 -26.387 1.00 61.00 79 GLN A CA 1
ATOM 644 C C . GLN A 1 79 ? -29.190 20.905 -26.045 1.00 61.00 79 GLN A C 1
ATOM 646 O O . GLN A 1 79 ? -30.282 20.345 -26.102 1.00 61.00 79 GLN A O 1
ATOM 651 N N . THR A 1 80 ? -29.034 22.192 -25.733 1.00 58.12 80 THR A N 1
ATOM 652 C CA . THR A 1 80 ? -29.948 23.285 -26.120 1.00 58.12 80 THR A CA 1
ATOM 653 C C . THR A 1 80 ? -29.128 24.551 -26.267 1.00 58.12 80 THR A C 1
ATOM 655 O O . THR A 1 80 ? -28.405 24.859 -25.292 1.00 58.12 80 THR A O 1
#

Sequence (80 aa):
MLDYVKTILLKVSFSKALFEKELRKALRHILPIELPDFKTWCYEQFSRLYWVVLNRVFAQHTLPQPATPPSLAGSGQSQT

Radius of gyration: 15.93 Å; Cα contacts (8 Å, |Δi|>4): 33; chains: 1; bounding box: 39×36×41 Å

Mean predicted aligned error: 9.26 Å

Solvent-accessible surface area (backbone atoms only — not comparable to full-atom values): 5144 Å² total; per-residue (Å²): 114,64,68,61,46,51,53,50,47,63,74,33,60,88,34,73,72,52,30,55,55,50,53,56,50,38,64,74,70,50,53,78,88,52,44,63,62,51,49,53,50,48,45,74,75,35,38,92,83,39,41,71,56,51,54,54,54,48,46,75,75,49,81,85,83,93,81,83,86,84,80,90,82,73,90,73,91,76,92,127

pLDDT: mean 81.64, std 16.35, range [42.44, 94.44]

Secondary structure (DSSP, 8-state):
-HHHHHHHHHHHTT-HHHHHHHHHHHHHHS-TTTHHHHHHHHHHHHHHHHHHHHHHHHHHHS------------------

Foldseek 3Di:
DLVVLVVVLVVQVVDLVSNLVSVLVSLVVDDPVCVVVSLVVCCVVPVVPQVVSSCVSVCVVDDDDDDDDDDPPDDDDDDD